Protein AF-A0A9J6G6B6-F1 (afdb_monomer)

Solvent-accessible surface area (backbone atoms only — not comparable to full-atom values): 8464 Å² total; per-residue (Å²): 131,65,67,66,58,70,71,68,54,55,66,67,51,63,70,33,68,71,63,28,98,50,67,82,77,76,90,78,91,83,91,74,90,74,67,47,98,81,71,71,91,77,90,70,61,70,49,76,40,81,75,47,68,52,76,50,73,42,71,51,59,56,92,100,46,69,26,40,64,78,45,78,47,72,49,78,73,39,73,45,79,48,66,52,87,90,63,66,62,55,72,71,54,43,50,54,53,51,48,55,52,50,54,52,53,48,52,53,50,50,51,44,44,70,49,61,44,43,55,44,50,36,57,54,40,41,74,47,86,71,83,85,127

Nearest PDB structures (foldseek):
  6baq-assembly2_B  TM=5.575E-01  e=6.675E-01  Mus musculus
  5i7k-assembly3_B  TM=4.828E-01  e=5.503E-01  Homo sapiens
  6baq-assembly4_D  TM=5.529E-01  e=1.445E+00  Mus musculus
  8c7h-assembly1_C  TM=3.915E-01  e=3.560E+00  Homo sapiens
  6rm3-assembly1_SU0  TM=2.692E-01  e=2.580E+00  Vairimorpha necatrix

Mean predicted aligned error: 7.25 Å

Sequence (133 aa):
MDQVLLQKMPSLVRSNSRLYPNVTIPEFKFKTEGDDLLGREKRVPVNVTVVDTTGRFEASAAPNKAAIVRTFHIERIRLRTVYGSNLHLNDARRAAFLQNIEDKVTAVLYDTLYNDYMNVLGRAVEAVAFPRL

Secondary structure (DSSP, 8-state):
--HHHHHHS-HHHHT-TTTSS-PPPPP-----TTS-TT-------EEEEEEE--EEEEEE--TTS--EEEEEEEPPPEEEEEE-TT----HHHHHHHHHHHHHHHHHHHHHIIIIIIHHHHHHHHHTS-PPP-

Structure (mmCIF, N/CA/C/O backbone):
data_AF-A0A9J6G6B6-F1
#
_entry.id   AF-A0A9J6G6B6-F1
#
loop_
_atom_site.group_PDB
_atom_site.id
_atom_site.type_symbol
_atom_site.label_atom_id
_atom_site.label_alt_id
_atom_site.label_comp_id
_atom_site.label_asym_id
_atom_site.label_entity_id
_atom_site.label_seq_id
_atom_site.pdbx_PDB_ins_code
_atom_site.Cartn_x
_atom_site.Cartn_y
_atom_site.Cartn_z
_atom_site.occupancy
_atom_site.B_iso_or_equiv
_atom_site.auth_seq_id
_atom_site.auth_comp_id
_atom_site.auth_asym_id
_atom_site.auth_atom_id
_atom_site.pdbx_PDB_model_num
ATOM 1 N N . MET A 1 1 ? 3.498 -17.995 7.575 1.00 57.84 1 MET A N 1
ATOM 2 C CA . MET A 1 1 ? 3.818 -17.314 6.302 1.00 57.84 1 MET A CA 1
ATOM 3 C C . MET A 1 1 ? 3.867 -18.376 5.216 1.00 57.84 1 MET A C 1
ATOM 5 O O . MET A 1 1 ? 4.397 -19.445 5.487 1.00 57.84 1 MET A O 1
ATOM 9 N N . ASP A 1 2 ? 3.251 -18.134 4.062 1.00 68.06 2 ASP A N 1
ATOM 10 C CA . ASP A 1 2 ? 3.144 -19.121 2.979 1.00 68.06 2 ASP A CA 1
ATOM 11 C C . ASP A 1 2 ? 4.522 -19.394 2.341 1.00 68.06 2 ASP A C 1
ATOM 13 O O . ASP A 1 2 ? 5.187 -18.476 1.855 1.00 68.06 2 ASP A O 1
ATOM 17 N N . GLN A 1 3 ? 4.963 -20.656 2.365 1.00 66.44 3 GLN A N 1
ATOM 18 C CA . GLN A 1 3 ? 6.245 -21.085 1.796 1.00 66.44 3 GLN A CA 1
ATOM 19 C C . GLN A 1 3 ? 6.317 -20.884 0.279 1.00 66.44 3 GLN A C 1
ATOM 21 O O . GLN A 1 3 ? 7.400 -20.632 -0.251 1.00 66.44 3 GLN A O 1
ATOM 26 N N . VAL A 1 4 ? 5.180 -20.934 -0.417 1.00 66.69 4 VAL A N 1
ATOM 27 C CA . VAL A 1 4 ? 5.112 -20.721 -1.865 1.00 66.69 4 VAL A CA 1
ATOM 28 C C . VAL A 1 4 ? 5.416 -19.265 -2.200 1.00 66.69 4 VAL A C 1
ATOM 30 O O . VAL A 1 4 ? 6.199 -18.997 -3.111 1.00 66.69 4 VAL A O 1
ATOM 33 N N . LEU A 1 5 ? 4.865 -18.323 -1.428 1.00 62.69 5 LEU A N 1
ATOM 34 C CA . LEU A 1 5 ? 5.189 -16.901 -1.555 1.00 62.69 5 LEU A CA 1
ATOM 35 C C . LEU A 1 5 ? 6.682 -16.660 -1.291 1.00 62.69 5 LEU A C 1
ATOM 37 O O . LEU A 1 5 ? 7.341 -16.038 -2.117 1.00 62.69 5 LEU A O 1
ATOM 41 N N . LEU A 1 6 ? 7.251 -17.224 -0.219 1.00 68.31 6 LEU A N 1
ATOM 42 C CA . LEU A 1 6 ? 8.683 -17.080 0.098 1.00 68.31 6 LEU A CA 1
ATOM 43 C C . LEU A 1 6 ? 9.605 -17.551 -1.045 1.00 68.31 6 LEU A C 1
ATOM 45 O O . LEU A 1 6 ? 10.610 -16.902 -1.339 1.00 68.31 6 LEU A O 1
A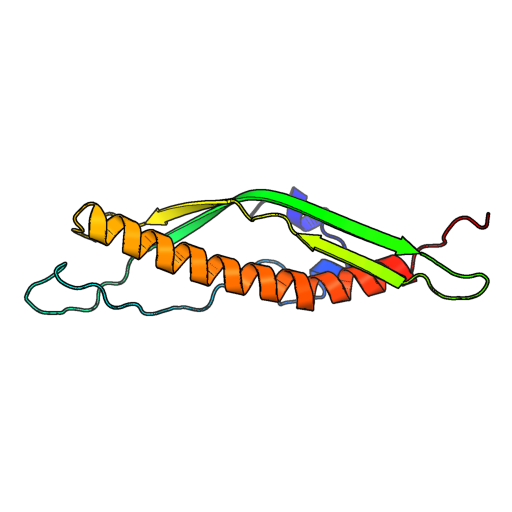TOM 49 N N . GLN A 1 7 ? 9.265 -18.662 -1.703 1.00 70.38 7 GLN A N 1
ATOM 50 C CA . GLN A 1 7 ? 10.072 -19.231 -2.789 1.00 70.38 7 GLN A CA 1
ATOM 51 C C . GLN A 1 7 ? 9.892 -18.504 -4.125 1.00 70.38 7 GLN A C 1
ATOM 53 O O . GLN A 1 7 ? 10.838 -18.424 -4.907 1.00 70.38 7 GLN A O 1
ATOM 58 N N . LYS A 1 8 ? 8.694 -17.973 -4.397 1.00 75.69 8 LYS A N 1
ATOM 59 C CA . LYS A 1 8 ? 8.361 -17.341 -5.683 1.00 75.69 8 LYS A CA 1
ATOM 60 C C . LYS A 1 8 ? 8.602 -15.830 -5.718 1.00 75.69 8 LYS A C 1
ATOM 62 O O . LYS A 1 8 ? 8.475 -15.236 -6.786 1.00 75.69 8 LYS A O 1
ATOM 67 N N . MET A 1 9 ? 8.969 -15.198 -4.598 1.00 80.06 9 MET A N 1
ATOM 68 C CA . MET A 1 9 ? 9.252 -13.759 -4.586 1.00 80.06 9 MET A CA 1
ATOM 69 C C . MET A 1 9 ? 10.490 -13.400 -5.434 1.00 80.06 9 MET A C 1
ATOM 71 O O . MET A 1 9 ? 11.571 -13.976 -5.230 1.00 80.06 9 MET A O 1
ATOM 75 N N . PRO A 1 10 ? 10.391 -12.391 -6.326 1.00 84.00 10 PRO A N 1
ATOM 76 C CA . PRO A 1 10 ? 11.529 -11.899 -7.098 1.00 84.00 10 PRO A CA 1
ATOM 77 C C . PRO A 1 10 ? 12.709 -11.493 -6.205 1.00 84.00 10 PRO A C 1
ATOM 79 O O . PRO A 1 10 ? 12.523 -10.906 -5.138 1.00 84.00 10 PRO A O 1
ATOM 82 N N . SER A 1 11 ? 13.940 -11.774 -6.642 1.00 85.94 11 SER A N 1
ATOM 83 C CA . SER A 1 11 ?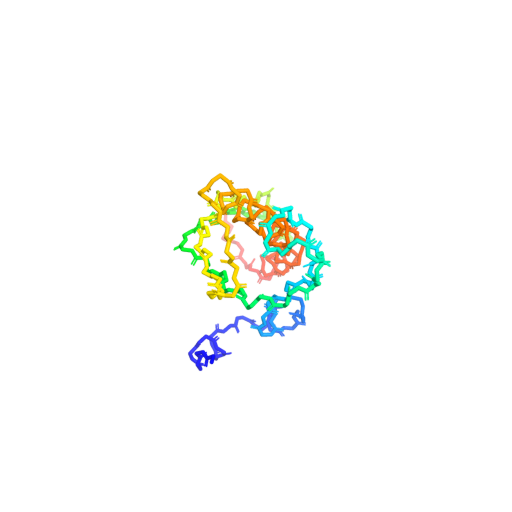 15.165 -11.466 -5.879 1.00 85.94 11 SER A CA 1
ATOM 84 C C . SER A 1 11 ? 15.292 -9.979 -5.536 1.00 85.94 11 SER A C 1
ATOM 86 O O . SER A 1 11 ? 15.666 -9.644 -4.415 1.00 85.94 11 SER A O 1
ATOM 88 N N . LEU A 1 12 ? 14.912 -9.091 -6.461 1.00 86.75 12 LEU A N 1
ATOM 89 C CA . LEU A 1 12 ? 14.938 -7.645 -6.235 1.00 86.75 12 LEU A CA 1
ATOM 90 C C . LEU A 1 12 ? 13.999 -7.220 -5.096 1.00 86.75 12 LEU A C 1
ATOM 92 O O . LEU A 1 12 ? 14.379 -6.380 -4.284 1.00 86.75 12 LEU A O 1
ATOM 96 N N . VAL A 1 13 ? 12.823 -7.846 -4.974 1.00 85.00 13 VAL A N 1
ATOM 97 C CA . VAL A 1 13 ? 11.897 -7.610 -3.853 1.00 85.00 13 VAL A CA 1
ATOM 98 C C . VAL A 1 13 ? 12.475 -8.184 -2.559 1.00 85.00 13 VAL A C 1
ATOM 100 O O . VAL A 1 13 ? 12.500 -7.492 -1.548 1.00 85.00 13 VAL A O 1
ATOM 103 N N . ARG A 1 14 ? 13.019 -9.410 -2.597 1.00 88.19 14 ARG A N 1
ATOM 104 C CA . ARG A 1 14 ? 13.640 -10.060 -1.425 1.00 88.19 14 ARG A CA 1
ATOM 105 C C . ARG A 1 14 ? 14.842 -9.297 -0.867 1.00 88.19 14 ARG A C 1
ATOM 107 O O . ARG A 1 14 ? 15.107 -9.386 0.325 1.00 88.19 14 ARG A O 1
ATOM 114 N N . SER A 1 15 ? 15.561 -8.560 -1.713 1.00 88.50 15 SER A N 1
ATOM 115 C CA . SER A 1 15 ? 16.699 -7.729 -1.300 1.00 88.50 15 SER A CA 1
ATOM 116 C C . SER A 1 15 ? 16.299 -6.426 -0.599 1.00 88.50 15 SER A C 1
ATOM 118 O O . SER A 1 15 ? 17.156 -5.768 -0.014 1.00 88.50 15 SER A O 1
ATOM 120 N N . ASN A 1 16 ? 15.020 -6.038 -0.651 1.00 87.75 16 ASN A N 1
ATOM 121 C CA . ASN A 1 16 ? 14.526 -4.822 -0.021 1.00 87.75 16 ASN A CA 1
ATOM 122 C C . ASN A 1 16 ? 13.849 -5.151 1.319 1.00 87.75 16 ASN A C 1
ATOM 124 O O . ASN A 1 16 ? 12.721 -5.644 1.356 1.00 87.75 16 ASN A O 1
ATOM 128 N N . SER A 1 17 ? 14.522 -4.825 2.424 1.00 88.44 17 SER A N 1
ATOM 129 C CA . SER A 1 17 ? 14.041 -5.087 3.788 1.00 88.44 17 SER A CA 1
ATOM 130 C C . SER A 1 17 ? 12.790 -4.297 4.183 1.00 88.44 17 SER A C 1
ATOM 132 O O . SER A 1 17 ? 12.134 -4.664 5.154 1.00 88.44 17 SER A O 1
ATOM 134 N N . ARG A 1 18 ? 12.428 -3.235 3.445 1.00 87.38 18 ARG A N 1
ATOM 135 C CA . ARG A 1 18 ? 11.156 -2.514 3.641 1.00 87.38 18 ARG A CA 1
ATOM 136 C C . ARG A 1 18 ? 9.971 -3.219 2.977 1.00 87.38 18 ARG A C 1
ATOM 138 O O . ARG A 1 18 ? 8.833 -2.958 3.348 1.00 87.38 18 ARG A O 1
ATOM 145 N N . LEU A 1 19 ? 10.232 -4.113 2.019 1.00 86.44 19 LEU A N 1
ATOM 146 C CA . LEU A 1 19 ? 9.212 -4.855 1.268 1.00 86.44 19 LEU A CA 1
ATOM 147 C C . LEU A 1 19 ? 9.085 -6.318 1.7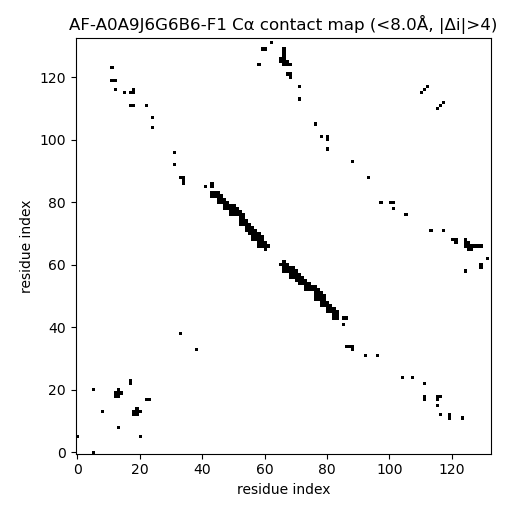04 1.00 86.44 19 LEU A C 1
ATOM 149 O O . LEU A 1 19 ? 8.013 -6.906 1.562 1.00 86.44 19 LEU A O 1
ATOM 153 N N . TYR A 1 20 ? 10.171 -6.926 2.184 1.00 87.06 20 TYR A N 1
ATOM 154 C CA . TYR A 1 20 ? 10.251 -8.361 2.438 1.00 87.06 20 TYR A CA 1
ATOM 155 C C . TYR A 1 20 ? 10.987 -8.671 3.757 1.00 87.06 20 TYR A C 1
ATOM 157 O O . TYR A 1 20 ? 12.018 -8.055 4.027 1.00 87.06 20 TYR A O 1
ATOM 165 N N . PRO A 1 21 ? 10.526 -9.655 4.563 1.00 82.81 21 PRO A N 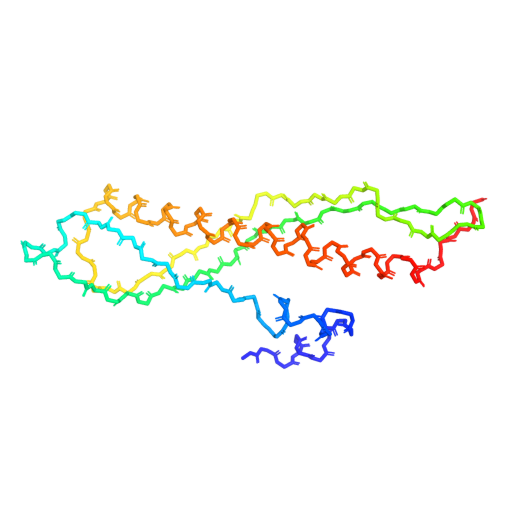1
ATOM 166 C CA . PRO A 1 21 ? 9.395 -10.564 4.318 1.00 82.81 21 PRO A CA 1
ATOM 167 C C . PRO A 1 21 ? 8.017 -9.936 4.559 1.00 82.81 21 PRO A C 1
ATOM 169 O O . PRO A 1 21 ? 7.006 -10.498 4.142 1.00 82.81 21 PRO A O 1
ATOM 172 N N . ASN A 1 22 ? 7.964 -8.788 5.224 1.00 83.31 22 ASN A N 1
ATOM 173 C CA . ASN A 1 22 ? 6.742 -8.053 5.499 1.00 83.31 22 ASN A CA 1
ATOM 174 C C . ASN A 1 22 ? 7.009 -6.545 5.480 1.00 83.31 22 ASN A C 1
ATOM 176 O O . ASN A 1 22 ? 8.118 -6.084 5.738 1.00 83.31 22 ASN A O 1
ATOM 180 N N . VAL A 1 23 ? 5.960 -5.778 5.195 1.00 82.44 23 VAL A N 1
ATOM 181 C CA . VAL A 1 23 ? 5.967 -4.331 5.410 1.00 82.44 23 VAL A CA 1
ATOM 182 C C . VAL A 1 23 ? 5.644 -4.093 6.879 1.00 82.44 23 VAL A C 1
ATOM 184 O O . VAL A 1 23 ? 4.613 -4.553 7.376 1.00 82.44 23 VAL A O 1
ATOM 187 N N . THR A 1 24 ? 6.527 -3.392 7.586 1.00 81.12 24 THR A N 1
ATOM 188 C CA . THR A 1 24 ? 6.290 -3.045 8.991 1.00 81.12 24 THR A CA 1
ATOM 189 C C . THR A 1 24 ? 5.403 -1.812 9.065 1.00 81.12 24 THR A C 1
ATOM 191 O O . THR A 1 24 ? 5.797 -0.730 8.634 1.00 81.12 24 THR A O 1
ATOM 194 N N . ILE A 1 25 ? 4.216 -1.965 9.649 1.00 78.38 25 ILE A N 1
ATOM 195 C CA . ILE A 1 25 ? 3.386 -0.828 10.045 1.00 78.38 25 ILE A CA 1
ATOM 196 C C . ILE A 1 25 ? 3.903 -0.338 11.407 1.00 78.38 25 ILE A C 1
ATOM 198 O O . ILE A 1 25 ? 3.912 -1.131 12.352 1.00 78.38 25 ILE A O 1
ATOM 202 N N . PRO A 1 26 ? 4.354 0.923 11.539 1.00 76.44 26 PRO A N 1
ATOM 203 C CA . PRO A 1 26 ? 4.811 1.455 12.821 1.00 76.44 26 PRO A CA 1
ATOM 204 C C . PRO A 1 26 ? 3.715 1.376 13.890 1.00 76.44 26 PRO A C 1
ATOM 206 O O . PRO A 1 26 ? 2.541 1.568 13.571 1.00 76.44 26 PRO A O 1
ATOM 209 N N . GLU A 1 27 ? 4.085 1.155 15.158 1.00 75.75 27 GLU A N 1
ATOM 210 C CA . GLU A 1 27 ? 3.138 1.304 16.272 1.00 75.75 27 GLU A CA 1
ATOM 211 C C . GLU A 1 27 ? 2.605 2.742 16.265 1.00 75.75 27 GLU A C 1
ATOM 213 O O . GLU A 1 27 ? 3.368 3.708 16.178 1.00 75.75 27 GLU A O 1
ATOM 218 N N . PHE A 1 28 ? 1.285 2.897 16.331 1.00 73.06 28 PHE A N 1
ATOM 219 C CA . PHE A 1 28 ? 0.655 4.205 16.409 1.00 73.06 28 PHE A CA 1
ATOM 220 C C . PHE A 1 28 ? -0.280 4.256 17.609 1.00 73.06 28 PHE A C 1
ATOM 222 O O . PHE A 1 28 ? -1.077 3.351 17.853 1.00 73.06 28 PHE A O 1
ATOM 229 N N . LYS A 1 29 ? -0.166 5.347 18.365 1.00 74.88 29 LYS A N 1
ATOM 230 C CA . LYS A 1 29 ? -1.040 5.650 19.492 1.00 74.88 29 LYS A CA 1
ATOM 231 C C . LYS A 1 29 ? -2.133 6.592 19.015 1.00 74.88 29 LYS A C 1
ATOM 233 O O . LYS A 1 29 ? -1.842 7.621 18.412 1.00 74.88 29 LYS A O 1
ATOM 238 N N . PHE A 1 30 ? -3.378 6.263 19.315 1.00 72.69 30 PHE A N 1
ATOM 239 C CA . PHE A 1 30 ? -4.524 7.135 19.086 1.00 72.69 30 PHE A CA 1
ATOM 240 C C . PHE A 1 30 ? -5.292 7.268 20.400 1.00 72.69 30 PHE A C 1
ATOM 242 O O . PHE A 1 30 ? -5.338 6.342 21.209 1.00 72.69 30 PHE A O 1
ATOM 249 N N . LYS A 1 31 ? -5.870 8.446 20.632 1.00 68.94 31 LYS A N 1
ATOM 250 C CA . LYS A 1 31 ? -6.752 8.684 21.773 1.00 68.94 31 LYS A CA 1
ATOM 251 C C . LYS A 1 31 ? -8.189 8.501 21.310 1.00 68.94 31 LYS A C 1
ATOM 253 O O . LYS A 1 31 ? -8.581 9.057 20.289 1.00 68.94 31 LYS A O 1
ATOM 258 N N . THR A 1 32 ? -8.962 7.731 22.063 1.00 64.25 32 THR A N 1
ATOM 259 C CA . THR A 1 32 ? -10.412 7.628 21.895 1.00 64.25 32 THR A CA 1
ATOM 260 C C . THR A 1 32 ? -11.063 7.972 23.227 1.00 64.25 32 THR A C 1
ATOM 262 O O . THR A 1 32 ? -10.636 7.490 24.275 1.00 64.25 32 THR A O 1
ATOM 265 N N . GLU A 1 33 ? -12.037 8.876 23.210 1.00 62.50 33 GLU A N 1
ATOM 266 C CA . GLU A 1 33 ? -12.730 9.296 24.426 1.00 62.50 33 GLU A CA 1
ATOM 267 C C . GLU A 1 33 ? -13.818 8.281 24.810 1.00 62.50 33 GLU A C 1
ATOM 269 O O . GLU A 1 33 ? -14.622 7.858 23.975 1.00 62.50 33 GLU A O 1
ATOM 274 N N . GLY A 1 34 ? -13.885 7.936 26.101 1.00 59.09 34 GLY A N 1
ATOM 275 C CA . GLY A 1 34 ? -15.038 7.246 26.687 1.00 59.09 34 GLY A CA 1
ATOM 276 C C . GLY A 1 34 ? -15.038 5.715 26.631 1.00 59.09 34 GLY A C 1
ATOM 277 O O . GLY A 1 34 ? -16.120 5.139 26.682 1.00 59.09 34 GLY A O 1
ATOM 278 N N . ASP A 1 35 ? -13.871 5.071 26.530 1.00 60.22 35 ASP A N 1
ATOM 279 C CA . ASP A 1 35 ? -13.710 3.614 26.733 1.00 60.22 35 ASP A CA 1
ATOM 280 C C . ASP A 1 35 ? -13.431 3.246 28.210 1.00 60.22 35 ASP A C 1
ATOM 282 O O . ASP A 1 35 ? -13.775 2.162 28.674 1.00 60.22 3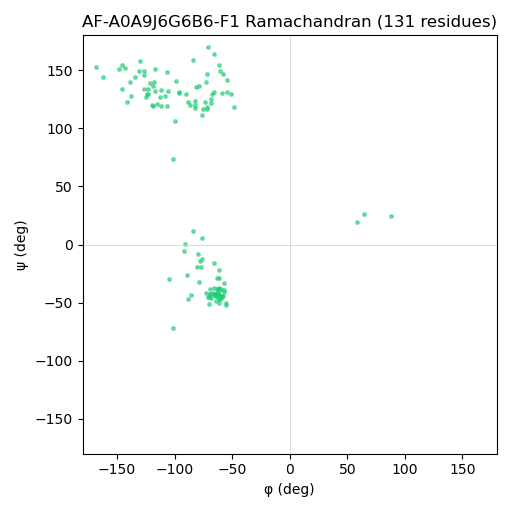5 ASP A O 1
ATOM 286 N N . ASP A 1 36 ? -12.850 4.171 28.975 1.00 59.03 36 ASP A N 1
ATOM 287 C CA . ASP A 1 36 ? -12.734 4.099 30.432 1.00 59.03 36 ASP A CA 1
ATOM 288 C C . ASP A 1 36 ? -12.842 5.522 31.001 1.00 59.03 36 ASP A C 1
ATOM 290 O O . ASP A 1 36 ? -12.195 6.447 30.504 1.00 59.03 36 ASP A O 1
ATOM 294 N N . LEU A 1 37 ? -13.647 5.696 32.051 1.00 56.00 37 LEU A N 1
ATOM 295 C CA . LEU A 1 37 ? -13.752 6.947 32.811 1.00 56.00 37 LEU A CA 1
ATOM 296 C C . LEU A 1 37 ? -12.412 7.332 33.467 1.00 56.00 37 LEU A C 1
ATOM 298 O O . LEU A 1 37 ? -12.191 8.502 33.766 1.00 56.00 37 LEU A O 1
ATOM 302 N N . LEU A 1 38 ? -11.512 6.361 33.662 1.00 63.19 38 LEU A N 1
ATOM 303 C CA . LEU A 1 38 ? -10.194 6.538 34.278 1.00 63.19 38 LEU A CA 1
ATOM 304 C C . LEU A 1 38 ? -9.070 6.862 33.273 1.00 63.19 38 LEU A C 1
ATOM 306 O O . LEU A 1 38 ? -7.919 6.994 33.687 1.00 63.19 38 LEU A O 1
ATOM 310 N N . GLY A 1 39 ? -9.363 6.970 31.967 1.00 64.75 39 GLY A N 1
ATOM 311 C CA . GLY A 1 39 ? -8.392 7.409 30.952 1.00 64.75 39 GLY A CA 1
ATOM 312 C C . GLY A 1 39 ? -7.183 6.482 30.752 1.00 64.75 39 GLY A C 1
ATOM 313 O O . GLY A 1 39 ? -6.108 6.944 30.369 1.00 64.75 39 GLY A O 1
ATOM 314 N N . ARG A 1 40 ? -7.325 5.182 31.040 1.00 71.44 40 ARG A N 1
ATOM 315 C CA . ARG A 1 40 ? -6.224 4.210 30.961 1.00 71.44 40 ARG A CA 1
ATOM 316 C C . ARG A 1 40 ? -5.853 3.876 29.514 1.00 71.44 40 ARG A C 1
ATOM 318 O O . ARG A 1 40 ? -6.721 3.673 28.669 1.00 71.44 40 ARG A O 1
ATOM 325 N N . GLU A 1 41 ? -4.553 3.751 29.242 1.00 76.00 41 GLU A N 1
ATOM 326 C CA . GLU A 1 41 ? -4.053 3.241 27.960 1.00 76.00 41 GLU A CA 1
ATOM 327 C C . GLU A 1 41 ? -4.392 1.748 27.832 1.00 76.00 41 GLU A C 1
ATOM 329 O O . GLU A 1 41 ? -4.038 0.943 28.696 1.00 76.00 41 GLU A O 1
ATOM 334 N N . LYS A 1 42 ? -5.067 1.369 26.742 1.00 76.19 42 LYS A N 1
ATOM 335 C CA . LYS A 1 42 ? -5.323 -0.032 26.392 1.00 76.19 42 LYS A CA 1
ATOM 336 C C . LYS A 1 42 ? -4.540 -0.405 25.143 1.00 76.19 42 LYS A C 1
ATOM 338 O O . LYS A 1 42 ? -4.585 0.294 24.134 1.00 76.19 42 LYS A O 1
ATOM 343 N N . ARG A 1 43 ? -3.860 -1.552 25.193 1.00 79.31 43 ARG A N 1
ATOM 344 C CA . ARG A 1 43 ? -3.240 -2.160 24.011 1.00 79.31 43 ARG A CA 1
ATOM 345 C C . ARG A 1 43 ? -4.267 -3.053 23.334 1.00 79.31 43 ARG A C 1
ATOM 347 O O . ARG A 1 43 ? -4.809 -3.964 23.958 1.00 79.31 43 ARG A O 1
ATOM 354 N N . VAL A 1 44 ? -4.545 -2.775 22.070 1.00 80.06 44 VAL A N 1
ATOM 355 C CA . VAL A 1 44 ? -5.580 -3.465 21.301 1.00 80.06 44 VAL A CA 1
ATOM 356 C C . VAL A 1 44 ? -4.903 -4.142 20.119 1.00 80.06 44 VAL A C 1
ATOM 358 O O . VAL A 1 44 ? -4.295 -3.445 19.307 1.00 80.06 44 VAL A O 1
ATOM 361 N N . PRO A 1 45 ? -4.966 -5.479 20.002 1.00 83.31 45 PRO A N 1
ATOM 362 C CA . PRO A 1 45 ? -4.463 -6.150 18.816 1.00 83.31 45 PRO A CA 1
ATOM 363 C C . PRO A 1 45 ? -5.357 -5.787 17.628 1.00 83.31 45 PRO A C 1
ATOM 365 O O . PRO A 1 45 ? -6.583 -5.902 17.707 1.00 83.31 45 PRO A O 1
ATOM 368 N N . VAL A 1 46 ? -4.740 -5.349 16.533 1.00 86.38 46 VAL A N 1
ATOM 369 C CA . VAL A 1 46 ? -5.421 -4.975 15.291 1.00 86.38 46 VAL A CA 1
ATOM 370 C C . VAL A 1 46 ? -4.817 -5.777 14.148 1.00 86.38 46 VAL A C 1
ATOM 372 O O . VAL A 1 46 ? -3.607 -5.759 13.939 1.00 86.38 46 VAL A O 1
ATOM 375 N N . ASN A 1 47 ? -5.676 -6.452 13.394 1.00 88.75 47 ASN A N 1
ATOM 37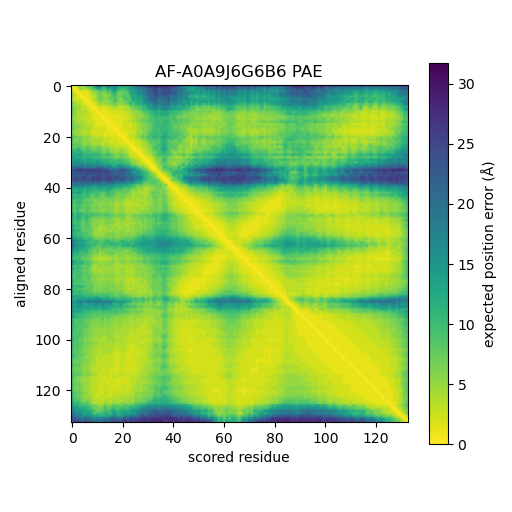6 C CA . ASN A 1 47 ? -5.326 -7.169 12.179 1.00 88.75 47 ASN A CA 1
ATOM 377 C C . ASN A 1 47 ? -5.954 -6.448 10.989 1.00 88.75 47 ASN A C 1
ATOM 379 O O . ASN A 1 47 ? -7.180 -6.349 10.894 1.00 88.75 47 ASN A O 1
ATOM 383 N N . VAL A 1 48 ? -5.115 -5.975 10.071 1.00 89.81 48 VAL A N 1
ATOM 384 C CA . VAL A 1 48 ? -5.554 -5.335 8.828 1.00 89.81 48 VAL A CA 1
ATOM 385 C C . VAL A 1 48 ? -5.174 -6.225 7.659 1.00 89.81 48 VAL A C 1
ATOM 387 O O . VAL A 1 48 ? -4.028 -6.643 7.530 1.00 89.81 48 VAL A O 1
ATOM 390 N N . THR A 1 49 ? -6.154 -6.544 6.821 1.00 90.00 49 THR A N 1
ATOM 391 C CA . THR A 1 49 ? -5.976 -7.384 5.634 1.00 90.00 49 THR A CA 1
ATOM 392 C C . THR A 1 49 ? -6.301 -6.572 4.392 1.00 90.00 49 THR A C 1
ATOM 394 O O . THR A 1 49 ? -7.350 -5.930 4.338 1.00 90.00 49 THR A O 1
ATOM 397 N N . VAL A 1 50 ? -5.429 -6.617 3.384 1.00 90.31 50 VAL A N 1
ATOM 398 C CA . VAL A 1 50 ? -5.764 -6.116 2.046 1.00 90.31 50 VAL A CA 1
ATOM 399 C C . VAL A 1 50 ? -6.754 -7.092 1.424 1.00 90.31 50 VAL A C 1
ATOM 401 O O . VAL A 1 50 ? -6.449 -8.270 1.260 1.00 90.31 50 VAL A O 1
ATOM 404 N N . VAL A 1 51 ? -7.953 -6.606 1.128 1.00 93.50 51 VAL A N 1
ATOM 405 C CA . VAL A 1 51 ? -9.017 -7.390 0.494 1.00 93.50 51 VAL A CA 1
ATOM 406 C C . VAL A 1 51 ? -8.862 -7.357 -1.016 1.00 93.50 51 VAL A C 1
ATOM 408 O O . VAL A 1 51 ? -9.027 -8.380 -1.670 1.00 93.50 51 VAL A O 1
ATOM 411 N N . ASP A 1 52 ? -8.577 -6.175 -1.559 1.00 91.69 52 ASP A N 1
ATOM 412 C CA . ASP A 1 52 ? -8.515 -5.957 -2.997 1.00 91.69 52 ASP A CA 1
ATOM 413 C C . ASP A 1 52 ? -7.752 -4.671 -3.333 1.00 91.69 52 ASP A C 1
ATOM 415 O O . ASP A 1 52 ? -7.830 -3.678 -2.604 1.00 91.69 52 ASP A O 1
ATOM 419 N N . THR A 1 53 ? -7.012 -4.700 -4.435 1.00 92.69 53 THR A N 1
ATOM 420 C CA . THR A 1 53 ? -6.332 -3.551 -5.037 1.00 92.69 53 THR A CA 1
ATOM 421 C C . THR A 1 53 ? -5.843 -3.937 -6.431 1.00 92.69 53 THR A C 1
ATOM 423 O O . THR A 1 53 ? -5.527 -5.100 -6.685 1.00 92.69 53 THR A O 1
ATOM 426 N N . THR A 1 54 ? -5.725 -2.952 -7.319 1.00 94.06 54 THR A N 1
ATOM 427 C CA . THR A 1 54 ? -5.116 -3.125 -8.640 1.00 94.06 54 THR A CA 1
ATOM 428 C C . THR A 1 54 ? -3.966 -2.143 -8.801 1.00 94.06 54 THR A C 1
ATOM 430 O O . THR A 1 54 ? -4.129 -0.944 -8.588 1.00 94.06 54 THR A O 1
ATOM 433 N N . GLY A 1 55 ? -2.804 -2.648 -9.213 1.00 92.69 55 GLY A N 1
ATOM 434 C CA . GLY A 1 55 ? -1.674 -1.833 -9.644 1.00 92.69 55 GLY A CA 1
ATOM 435 C C . GLY A 1 55 ? -1.529 -1.876 -11.159 1.00 92.69 55 GLY A C 1
ATOM 436 O O . GLY A 1 55 ? -1.546 -2.952 -11.754 1.00 92.69 55 GLY A O 1
ATOM 437 N N . ARG A 1 56 ? -1.371 -0.713 -11.785 1.00 95.31 56 ARG A N 1
ATOM 438 C CA . ARG A 1 56 ? -1.113 -0.562 -13.219 1.00 95.31 56 ARG A CA 1
ATOM 439 C C . ARG A 1 56 ? 0.200 0.178 -13.405 1.00 95.31 56 ARG A C 1
ATOM 441 O O . ARG A 1 56 ? 0.481 1.137 -12.688 1.00 95.31 56 ARG A O 1
ATOM 448 N N . PHE A 1 57 ? 0.997 -0.253 -14.369 1.00 94.81 57 PHE A N 1
ATOM 449 C CA . PHE A 1 57 ? 2.200 0.468 -14.754 1.00 94.81 57 PHE A CA 1
ATOM 450 C C . PHE A 1 57 ? 2.405 0.392 -16.258 1.00 94.81 57 PHE A C 1
ATOM 452 O O . PHE A 1 57 ? 2.010 -0.581 -16.900 1.00 94.81 57 PHE A O 1
ATOM 459 N N . GLU A 1 58 ? 3.058 1.411 -16.797 1.00 93.81 58 GLU A N 1
ATOM 460 C CA . GLU A 1 58 ? 3.524 1.428 -18.177 1.00 93.81 58 GLU A CA 1
ATOM 461 C C . GLU A 1 58 ? 5.040 1.543 -18.189 1.00 93.81 58 GLU A C 1
ATOM 463 O O . GLU A 1 58 ? 5.630 2.306 -17.421 1.00 93.81 58 GLU A O 1
ATOM 468 N N . ALA A 1 59 ? 5.676 0.808 -19.093 1.00 92.69 59 ALA A N 1
ATOM 469 C CA . ALA A 1 59 ? 7.111 0.860 -19.306 1.00 92.69 59 ALA A CA 1
ATOM 470 C C . ALA A 1 59 ? 7.425 1.022 -20.792 1.00 92.69 59 ALA A C 1
ATOM 472 O O . ALA A 1 59 ? 6.682 0.558 -21.656 1.00 92.69 59 ALA A O 1
ATOM 473 N N . SER A 1 60 ? 8.535 1.688 -21.094 1.00 90.62 60 SER A N 1
ATOM 474 C CA . SER A 1 60 ? 8.982 1.877 -22.473 1.00 90.62 60 SER A CA 1
ATOM 475 C C . SER A 1 60 ? 10.494 1.925 -22.570 1.00 90.62 60 SER A C 1
ATOM 477 O O . SER A 1 60 ? 11.131 2.485 -21.678 1.00 90.62 60 SER A O 1
ATOM 479 N N . ALA A 1 61 ? 11.037 1.501 -23.706 1.00 90.44 61 ALA A N 1
ATOM 480 C CA . ALA A 1 61 ? 12.421 1.748 -24.086 1.00 90.44 61 ALA A CA 1
ATOM 481 C C . ALA A 1 61 ? 12.470 2.560 -25.385 1.00 90.44 61 ALA A C 1
ATOM 483 O O . ALA A 1 61 ? 11.740 2.271 -26.332 1.00 90.44 61 ALA A O 1
ATOM 484 N N . ALA A 1 62 ? 13.339 3.568 -25.440 1.00 84.88 62 ALA A N 1
ATOM 485 C CA . ALA A 1 62 ? 13.724 4.180 -26.710 1.00 84.88 62 ALA A CA 1
ATOM 486 C C . ALA A 1 62 ? 14.860 3.359 -27.354 1.00 84.88 62 ALA A C 1
ATOM 488 O O . ALA A 1 62 ? 15.576 2.657 -26.632 1.00 84.88 62 ALA A O 1
ATOM 489 N N . PRO A 1 63 ? 15.084 3.458 -28.680 1.00 83.88 63 PRO A N 1
ATOM 490 C CA . PRO A 1 63 ? 16.205 2.786 -29.330 1.00 83.88 63 PRO A CA 1
ATOM 491 C C . PRO A 1 63 ? 17.529 3.075 -28.615 1.00 83.88 63 PRO A C 1
ATOM 493 O O . PRO A 1 63 ? 17.857 4.230 -28.340 1.00 83.88 63 PRO A O 1
ATOM 496 N N . ASN A 1 64 ? 18.277 2.013 -28.307 1.00 82.31 64 ASN A N 1
ATOM 497 C CA . ASN A 1 64 ? 19.564 2.061 -27.602 1.00 82.31 64 ASN A CA 1
ATOM 498 C C . ASN A 1 64 ? 19.528 2.710 -26.201 1.00 82.31 64 ASN A C 1
ATOM 500 O O . ASN A 1 64 ? 20.575 3.109 -25.694 1.00 82.31 64 ASN A O 1
ATOM 504 N N . LYS A 1 65 ? 18.358 2.812 -25.557 1.00 85.75 65 LYS A N 1
ATOM 505 C CA . LYS A 1 65 ? 18.225 3.250 -24.159 1.00 85.75 65 LYS A CA 1
ATOM 506 C C . LYS A 1 65 ? 17.643 2.139 -23.292 1.00 85.75 65 LYS A C 1
ATOM 508 O O . LYS A 1 65 ? 16.868 1.316 -23.774 1.00 85.75 65 LYS A O 1
ATOM 513 N N . ALA A 1 66 ? 18.001 2.149 -22.009 1.00 86.81 66 ALA A N 1
ATOM 514 C CA . ALA A 1 66 ? 17.356 1.300 -21.015 1.00 86.81 66 ALA A CA 1
ATOM 515 C C . ALA A 1 66 ? 15.858 1.625 -20.933 1.00 86.81 66 ALA A C 1
ATOM 517 O O . ALA A 1 66 ? 15.437 2.764 -21.176 1.00 86.81 66 ALA A O 1
ATOM 518 N N . ALA A 1 67 ? 15.058 0.614 -20.613 1.00 90.69 67 ALA A N 1
ATOM 519 C CA . ALA A 1 67 ? 13.642 0.819 -20.393 1.00 90.69 67 ALA A CA 1
ATOM 520 C C . ALA A 1 67 ? 13.396 1.559 -19.080 1.00 90.69 67 ALA A C 1
ATOM 522 O O . ALA A 1 67 ? 14.109 1.359 -18.103 1.00 90.69 67 ALA A O 1
ATOM 523 N N . ILE A 1 68 ? 12.353 2.381 -19.058 1.00 92.00 68 ILE A N 1
ATOM 524 C CA . ILE A 1 68 ? 11.934 3.132 -17.876 1.00 92.00 68 ILE A CA 1
ATOM 525 C C . ILE A 1 68 ? 10.459 2.880 -17.588 1.00 92.00 68 ILE A C 1
ATOM 527 O O . ILE A 1 68 ? 9.662 2.685 -18.512 1.00 92.00 68 ILE A O 1
ATOM 531 N N . VAL A 1 69 ? 10.092 2.936 -16.309 1.00 93.50 69 VAL A N 1
ATOM 532 C CA . VAL A 1 69 ? 8.692 3.034 -15.881 1.00 93.50 69 VAL A CA 1
ATOM 533 C C . VAL A 1 69 ? 8.214 4.456 -16.179 1.00 93.50 69 VAL A C 1
ATOM 535 O O . VAL A 1 69 ? 8.819 5.421 -15.721 1.00 93.50 69 VAL A O 1
ATOM 538 N N . ARG A 1 70 ? 7.152 4.593 -16.976 1.00 93.31 70 ARG A N 1
ATOM 539 C CA . ARG A 1 70 ? 6.540 5.887 -17.320 1.00 93.31 70 ARG A CA 1
ATOM 540 C C . ARG A 1 70 ? 5.477 6.291 -16.319 1.00 93.31 70 ARG A C 1
ATOM 542 O O . ARG A 1 70 ? 5.428 7.436 -15.885 1.00 93.31 70 ARG A O 1
ATOM 549 N N . THR A 1 71 ? 4.608 5.345 -15.997 1.00 94.50 71 THR A N 1
ATOM 550 C CA . THR A 1 71 ? 3.493 5.541 -15.081 1.00 94.50 71 THR A CA 1
ATOM 551 C C . THR A 1 71 ? 3.443 4.368 -14.124 1.00 94.50 71 THR A C 1
ATOM 553 O O . THR A 1 71 ? 3.738 3.229 -14.489 1.00 94.50 71 THR A O 1
ATOM 556 N N . PHE A 1 72 ? 3.076 4.659 -12.884 1.00 94.62 72 PHE A N 1
ATOM 557 C CA . PHE A 1 72 ? 2.756 3.666 -11.877 1.00 94.62 72 PHE A CA 1
ATOM 558 C C . PHE A 1 72 ? 1.572 4.203 -11.088 1.00 94.62 72 PHE A C 1
ATOM 560 O O . PHE A 1 72 ? 1.621 5.320 -10.577 1.00 94.62 72 PHE A O 1
ATOM 567 N N . HIS A 1 73 ? 0.486 3.443 -11.053 1.00 95.50 73 HIS A N 1
ATOM 568 C CA . HIS A 1 73 ? -0.746 3.839 -10.399 1.00 95.50 73 HIS A CA 1
ATOM 569 C C . HIS A 1 73 ? -1.326 2.662 -9.632 1.00 95.50 73 HIS A C 1
ATOM 571 O O . HIS A 1 73 ? -1.532 1.581 -10.182 1.00 95.50 73 HIS A O 1
ATOM 577 N N . ILE A 1 74 ? -1.615 2.898 -8.362 1.00 95.00 74 ILE A N 1
ATOM 578 C CA . ILE A 1 74 ? -2.302 1.961 -7.487 1.00 95.00 74 ILE A CA 1
ATOM 579 C C . ILE A 1 74 ? -3.719 2.482 -7.269 1.00 95.00 74 ILE A C 1
ATOM 581 O O . ILE A 1 74 ? -3.906 3.584 -6.748 1.00 95.00 74 ILE A O 1
ATOM 585 N N . GLU A 1 75 ? -4.707 1.685 -7.673 1.00 94.69 75 GLU A N 1
ATOM 586 C CA . GLU A 1 75 ? -6.113 1.930 -7.367 1.00 94.69 75 GLU A CA 1
ATOM 587 C C . GLU A 1 75 ? -6.364 1.809 -5.859 1.00 94.69 75 GLU A C 1
ATOM 589 O O . GLU A 1 75 ? -5.570 1.227 -5.114 1.00 94.69 75 GLU A O 1
ATOM 594 N N . ARG A 1 76 ? -7.509 2.325 -5.398 1.00 93.62 76 ARG A N 1
ATOM 595 C CA . ARG A 1 76 ? -7.870 2.331 -3.976 1.00 93.62 76 ARG A CA 1
ATOM 596 C C . ARG A 1 76 ? -7.675 0.949 -3.341 1.00 93.62 76 ARG A C 1
ATOM 598 O O . ARG A 1 76 ? -8.372 -0.005 -3.678 1.00 93.62 76 ARG A O 1
ATOM 605 N N . ILE A 1 77 ? -6.782 0.885 -2.356 1.00 94.19 77 ILE A N 1
ATOM 606 C CA . ILE A 1 77 ? -6.560 -0.313 -1.545 1.00 94.19 77 ILE A CA 1
ATOM 607 C C . ILE A 1 77 ? -7.767 -0.503 -0.624 1.00 94.19 77 ILE A C 1
ATOM 609 O O . ILE A 1 77 ? -8.051 0.337 0.231 1.00 94.19 77 ILE A O 1
ATOM 613 N N . ARG A 1 78 ? -8.499 -1.605 -0.802 1.00 94.00 78 ARG A N 1
ATOM 614 C CA . ARG A 1 78 ? -9.608 -1.985 0.077 1.00 94.00 78 ARG A CA 1
ATOM 615 C C . ARG A 1 78 ? -9.061 -2.786 1.247 1.00 94.00 78 ARG A C 1
ATOM 617 O O . ARG A 1 78 ? -8.461 -3.844 1.058 1.00 94.00 78 ARG A O 1
ATOM 624 N N . LEU A 1 79 ? -9.280 -2.278 2.454 1.00 94.06 79 LEU A N 1
ATOM 625 C CA . LEU A 1 79 ? -8.821 -2.890 3.693 1.00 94.06 79 LEU A CA 1
ATOM 626 C C . LEU A 1 79 ? -9.994 -3.523 4.440 1.00 94.06 79 LEU A C 1
ATOM 628 O O . LEU A 1 79 ? -11.129 -3.056 4.377 1.00 94.06 79 LEU A O 1
ATOM 632 N N . ARG A 1 80 ? -9.702 -4.601 5.163 1.00 92.69 80 ARG A N 1
ATOM 633 C CA . ARG A 1 80 ? -10.570 -5.152 6.199 1.00 92.69 80 ARG A CA 1
ATOM 634 C C . ARG A 1 80 ? -9.815 -5.131 7.511 1.00 92.69 80 ARG A C 1
ATOM 636 O O . ARG A 1 80 ? -8.787 -5.794 7.646 1.00 92.69 80 ARG A O 1
ATOM 643 N N . THR A 1 81 ? -10.375 -4.421 8.477 1.00 90.94 81 THR A N 1
ATOM 644 C CA . THR A 1 81 ? -9.791 -4.252 9.805 1.00 90.94 81 THR A CA 1
ATOM 645 C C . THR A 1 81 ? -10.595 -5.034 10.838 1.00 90.94 81 THR A C 1
ATOM 647 O O . THR A 1 81 ? -11.814 -4.894 10.939 1.00 90.94 81 THR A O 1
ATOM 650 N N . VAL A 1 82 ? -9.907 -5.865 11.619 1.00 89.94 82 VAL A N 1
ATOM 651 C CA . VAL A 1 82 ? -10.457 -6.585 12.773 1.00 89.94 82 VAL A CA 1
ATOM 652 C C . VAL A 1 82 ? -9.629 -6.208 13.995 1.00 89.94 82 VAL A C 1
ATOM 654 O O . VAL A 1 82 ? -8.404 -6.205 13.926 1.00 89.94 82 VAL A O 1
ATOM 657 N N . TYR A 1 83 ? -10.277 -5.893 15.111 1.00 87.81 83 TYR A N 1
ATOM 658 C CA . TYR A 1 83 ? -9.607 -5.504 16.351 1.00 87.81 83 TYR A CA 1
ATOM 659 C C . TYR A 1 83 ? -10.141 -6.313 17.540 1.00 87.81 83 TYR A C 1
ATOM 661 O O . TYR A 1 83 ? -11.235 -6.877 17.476 1.00 87.81 83 TYR A O 1
ATOM 669 N N . GLY A 1 84 ? -9.343 -6.401 18.606 1.00 83.31 84 GLY A N 1
ATOM 670 C CA . GLY A 1 84 ? -9.685 -7.147 19.820 1.00 83.31 84 GLY A CA 1
ATOM 671 C C . GLY A 1 84 ? -10.935 -6.627 20.541 1.00 83.31 84 GLY A C 1
ATOM 672 O O . GLY A 1 84 ? -11.287 -5.455 20.465 1.00 83.31 84 GLY A O 1
ATOM 673 N N . SER A 1 85 ? -11.596 -7.499 21.301 1.00 77.69 85 SER A N 1
ATOM 674 C CA . SER A 1 85 ? -12.846 -7.190 22.012 1.00 77.69 85 SER A CA 1
ATOM 675 C C . SER A 1 85 ? -12.674 -6.346 23.282 1.00 77.69 85 SER A C 1
ATOM 677 O O . SER A 1 85 ? -13.639 -6.130 24.004 1.00 77.69 85 SER A O 1
ATOM 679 N N . ASN A 1 86 ? -11.465 -5.870 23.588 1.00 74.56 86 ASN A N 1
ATOM 680 C CA . ASN A 1 86 ? -11.160 -5.101 24.799 1.00 74.56 86 ASN A CA 1
ATOM 681 C C . ASN A 1 86 ? -11.465 -3.592 24.685 1.00 74.56 86 ASN A C 1
ATOM 683 O O . ASN A 1 86 ? -11.065 -2.818 25.560 1.00 74.56 86 ASN A O 1
ATOM 687 N N . LEU A 1 87 ? -12.182 -3.194 23.630 1.00 77.62 87 LEU A N 1
ATOM 688 C CA . LEU A 1 87 ? -12.659 -1.838 23.368 1.00 77.62 87 LEU A CA 1
ATOM 689 C C . LEU A 1 87 ? -14.188 -1.792 23.402 1.00 77.62 87 LEU A C 1
ATOM 691 O O . LEU A 1 87 ? -14.855 -2.434 22.590 1.00 77.62 87 LEU A O 1
ATOM 695 N N . HIS A 1 88 ? -14.734 -0.977 24.298 1.00 77.69 88 HIS A N 1
ATOM 696 C CA . HIS A 1 88 ? -16.166 -0.753 24.457 1.00 77.69 88 HIS A CA 1
ATOM 697 C C . HIS A 1 88 ? -16.533 0.580 23.797 1.00 77.69 88 HIS A C 1
ATOM 699 O O . HIS A 1 88 ? -16.767 1.595 24.450 1.00 77.69 88 HIS A O 1
ATOM 705 N N . LEU A 1 89 ? -16.539 0.588 22.463 1.00 81.94 89 LEU A N 1
ATOM 706 C CA . LEU A 1 89 ? -16.891 1.760 21.663 1.00 81.94 89 LEU A CA 1
ATOM 707 C C . LEU A 1 89 ? -18.343 1.667 21.191 1.00 81.94 89 LEU A C 1
ATOM 709 O O . LEU A 1 89 ? -18.792 0.604 20.769 1.00 81.94 89 LEU A O 1
ATOM 713 N N . ASN A 1 90 ? -19.056 2.795 21.203 1.00 84.94 90 ASN A N 1
ATOM 714 C CA . ASN A 1 90 ? -20.318 2.909 20.469 1.00 84.94 90 ASN A CA 1
ATOM 715 C C . ASN A 1 90 ? -20.064 2.946 18.949 1.00 84.94 90 ASN A C 1
ATOM 717 O O . ASN A 1 90 ? -18.922 3.103 18.511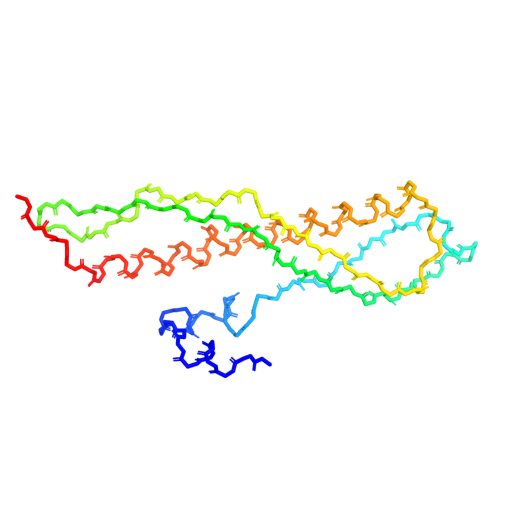 1.00 84.94 90 ASN A O 1
ATOM 721 N N . ASP A 1 91 ? -21.121 2.848 18.143 1.00 88.81 91 ASP A N 1
ATOM 722 C CA . ASP A 1 91 ? -21.004 2.723 16.684 1.00 88.81 91 ASP A CA 1
ATOM 723 C C . ASP A 1 91 ? -20.241 3.878 16.022 1.00 88.81 91 ASP A C 1
ATOM 725 O O . ASP A 1 91 ? -19.355 3.643 15.199 1.00 88.81 91 ASP A O 1
ATOM 729 N N . ALA A 1 92 ? -20.517 5.123 16.421 1.00 87.81 92 ALA A N 1
ATOM 730 C CA . ALA A 1 92 ? -19.840 6.299 15.875 1.00 87.81 92 ALA A CA 1
ATOM 731 C C . ALA A 1 92 ? -18.335 6.295 16.198 1.00 87.81 92 ALA A C 1
ATOM 733 O O . ALA A 1 92 ? -17.496 6.540 15.331 1.00 87.81 92 ALA A O 1
ATOM 734 N N . ARG A 1 93 ? -17.975 5.962 17.442 1.00 84.31 93 ARG A N 1
ATOM 735 C CA . ARG A 1 93 ? -16.576 5.881 17.889 1.00 84.31 93 ARG A CA 1
ATOM 736 C C . ARG A 1 93 ? -15.846 4.714 17.244 1.00 84.31 93 ARG A C 1
ATOM 738 O O . ARG A 1 93 ? -14.686 4.850 16.868 1.00 84.31 93 ARG A O 1
ATOM 745 N N . ARG A 1 94 ? -16.530 3.582 17.083 1.00 87.00 94 ARG A N 1
ATOM 746 C CA . ARG A 1 94 ? -16.022 2.418 16.363 1.00 87.00 94 ARG A CA 1
ATOM 747 C C . ARG A 1 94 ? -15.710 2.771 14.910 1.00 87.00 94 ARG A C 1
ATOM 749 O O . ARG A 1 94 ? -14.631 2.427 14.439 1.00 87.00 94 ARG A O 1
ATOM 756 N N . ALA A 1 95 ? -16.602 3.487 14.227 1.00 89.75 95 ALA A N 1
ATOM 757 C CA . ALA A 1 95 ? -16.367 3.948 12.860 1.00 89.75 95 ALA A CA 1
ATOM 758 C C . ALA A 1 95 ? -15.147 4.883 12.772 1.00 89.75 95 ALA A C 1
ATOM 760 O O . ALA A 1 95 ? -14.266 4.657 11.947 1.00 89.75 95 ALA A O 1
ATOM 761 N N . ALA A 1 96 ? -15.037 5.868 13.670 1.00 87.25 96 ALA A N 1
ATOM 762 C CA . ALA A 1 96 ? -13.887 6.776 13.712 1.00 87.25 96 ALA A CA 1
ATOM 763 C C . ALA A 1 96 ? -12.562 6.056 14.030 1.00 87.25 96 ALA A C 1
ATOM 765 O O . ALA A 1 96 ? -11.515 6.385 13.473 1.00 87.25 96 ALA A O 1
ATOM 766 N N . PHE A 1 97 ? -12.593 5.061 14.919 1.00 86.50 97 PHE A N 1
ATOM 767 C CA . PHE A 1 97 ? -11.431 4.238 15.240 1.00 86.50 97 PHE A CA 1
ATOM 768 C C . PHE A 1 97 ? -10.955 3.430 14.025 1.00 86.50 97 PHE A C 1
ATOM 770 O O . PHE A 1 97 ? -9.771 3.469 13.687 1.00 86.50 97 PHE A O 1
ATOM 777 N N . LEU A 1 98 ? -11.879 2.754 13.337 1.00 89.88 98 LEU A N 1
ATOM 778 C CA . LEU A 1 98 ? -11.578 1.996 12.123 1.00 89.88 98 LEU A CA 1
ATOM 779 C C . LEU A 1 98 ? -11.038 2.899 11.008 1.00 89.88 98 LEU A C 1
ATOM 781 O O . LEU A 1 98 ? -10.029 2.552 10.400 1.00 89.88 98 LEU A O 1
ATOM 785 N N . GLN A 1 99 ? -11.640 4.074 10.800 1.00 90.81 99 GLN A N 1
ATOM 786 C CA . GLN A 1 99 ? -11.183 5.035 9.795 1.00 90.81 99 GLN A CA 1
ATOM 787 C C . GLN A 1 99 ? -9.737 5.481 10.049 1.00 90.81 99 GLN A C 1
ATOM 789 O O . GLN A 1 99 ? -8.916 5.433 9.140 1.00 90.81 99 GLN A O 1
ATOM 794 N N . ASN A 1 100 ? -9.387 5.827 11.293 1.00 89.94 100 ASN A N 1
ATOM 795 C CA . ASN A 1 100 ? -8.017 6.220 11.641 1.00 89.94 100 ASN A CA 1
ATOM 796 C C . ASN A 1 100 ? -6.994 5.100 11.384 1.00 89.94 100 ASN A C 1
ATOM 798 O O . ASN A 1 100 ? -5.884 5.373 10.919 1.00 89.94 100 ASN A O 1
ATOM 802 N N . ILE A 1 101 ? -7.348 3.843 11.687 1.00 90.00 101 ILE A N 1
ATOM 803 C CA . ILE A 1 101 ? -6.495 2.691 11.363 1.00 90.00 101 ILE A CA 1
ATOM 804 C C . ILE A 1 101 ? -6.306 2.595 9.849 1.00 90.00 101 ILE A C 1
ATOM 806 O O . ILE A 1 101 ? -5.174 2.477 9.379 1.00 90.00 101 ILE A O 1
ATOM 810 N N . GLU A 1 102 ? -7.402 2.634 9.091 1.00 92.06 102 GLU A N 1
ATOM 811 C CA . GLU A 1 102 ? -7.368 2.485 7.638 1.00 92.06 102 GLU A CA 1
ATOM 812 C C . GLU A 1 102 ? -6.573 3.605 6.971 1.00 92.06 102 GLU A C 1
ATOM 814 O O . GLU A 1 102 ? -5.739 3.308 6.118 1.00 92.06 102 GLU A O 1
ATOM 819 N N . ASP A 1 103 ? -6.738 4.856 7.399 1.00 92.06 103 ASP A N 1
ATOM 820 C CA . ASP A 1 103 ? -5.984 5.998 6.878 1.00 92.06 103 ASP A CA 1
ATOM 821 C C . ASP A 1 103 ? -4.483 5.830 7.127 1.00 92.06 103 ASP A C 1
ATOM 823 O O . ASP A 1 103 ? -3.663 6.020 6.223 1.00 92.06 103 ASP A O 1
ATOM 827 N N . LYS A 1 104 ? -4.103 5.405 8.340 1.00 90.94 104 LYS A N 1
ATOM 828 C CA . LYS A 1 104 ? -2.693 5.228 8.694 1.00 90.94 104 LYS A CA 1
ATOM 829 C C . LYS A 1 104 ? -2.050 4.075 7.932 1.00 90.94 104 LYS A C 1
ATOM 831 O O . LYS A 1 104 ? -0.948 4.238 7.406 1.00 90.94 104 LYS A O 1
ATOM 836 N N . VAL A 1 105 ? -2.722 2.927 7.860 1.00 92.12 105 VAL A N 1
ATOM 837 C CA . VAL A 1 105 ? -2.229 1.767 7.106 1.00 92.12 105 VAL A CA 1
ATOM 838 C C . VAL A 1 105 ? -2.146 2.101 5.621 1.00 92.12 105 VAL A C 1
ATOM 840 O O . VAL A 1 105 ? -1.129 1.818 4.994 1.00 92.12 105 VAL A O 1
ATOM 843 N N . THR A 1 106 ? -3.156 2.773 5.072 1.00 94.12 106 THR A N 1
ATOM 844 C CA . THR A 1 106 ? -3.176 3.216 3.673 1.00 94.12 106 THR A CA 1
ATOM 845 C C . THR A 1 106 ? -2.003 4.142 3.359 1.00 94.12 106 THR A C 1
ATOM 847 O O . THR A 1 106 ? -1.332 3.946 2.349 1.00 94.12 106 THR A O 1
ATOM 850 N N . ALA A 1 107 ? -1.697 5.102 4.236 1.00 93.31 107 ALA A N 1
ATOM 851 C CA . ALA A 1 107 ? -0.550 5.990 4.058 1.00 93.31 107 ALA A CA 1
ATOM 852 C C . ALA A 1 107 ? 0.782 5.221 4.014 1.00 93.31 107 ALA A C 1
ATOM 854 O O . ALA A 1 107 ? 1.603 5.472 3.135 1.00 93.31 107 ALA A O 1
ATOM 855 N N . VAL A 1 108 ? 0.983 4.255 4.918 1.00 92.44 108 VAL A N 1
ATOM 856 C CA . VAL A 1 108 ? 2.199 3.420 4.929 1.00 92.44 108 VAL A CA 1
ATOM 857 C C . VAL A 1 108 ? 2.285 2.549 3.676 1.00 92.44 108 VAL A C 1
ATOM 859 O O . VAL A 1 108 ? 3.358 2.436 3.083 1.00 92.44 108 VAL A O 1
ATOM 862 N N . LEU A 1 109 ? 1.171 1.949 3.246 1.00 92.88 109 LEU A N 1
ATOM 863 C CA . LEU A 1 109 ? 1.138 1.131 2.035 1.00 92.88 109 LEU A CA 1
ATOM 864 C C . LEU A 1 109 ? 1.452 1.962 0.789 1.00 92.88 109 LEU A C 1
ATOM 866 O O . LEU A 1 109 ? 2.260 1.526 -0.025 1.00 92.88 109 LEU A O 1
ATOM 870 N N . TYR A 1 110 ? 0.880 3.160 0.650 1.00 94.81 110 TYR A N 1
ATOM 871 C CA . TYR A 1 110 ? 1.194 4.031 -0.481 1.00 94.81 110 TYR A CA 1
ATOM 872 C C . TYR A 1 110 ? 2.639 4.528 -0.458 1.00 94.81 110 TYR A C 1
ATOM 874 O O . TYR A 1 110 ? 3.272 4.493 -1.508 1.00 94.81 110 TYR A O 1
ATOM 882 N N . ASP A 1 111 ? 3.186 4.919 0.699 1.00 94.19 111 ASP A N 1
ATOM 883 C CA . ASP A 1 111 ? 4.615 5.258 0.823 1.00 94.19 111 ASP A CA 1
ATOM 884 C C . ASP A 1 111 ? 5.491 4.099 0.336 1.00 94.19 111 ASP A C 1
ATOM 886 O O . ASP A 1 111 ? 6.338 4.260 -0.538 1.00 94.19 111 ASP A O 1
ATOM 890 N N . THR A 1 112 ? 5.215 2.899 0.838 1.00 93.19 112 THR A N 1
ATOM 891 C CA . THR A 1 112 ? 5.976 1.694 0.501 1.00 93.19 112 THR A CA 1
ATOM 892 C C . THR A 1 112 ? 5.865 1.348 -0.989 1.00 93.19 112 THR A C 1
ATOM 894 O O . THR A 1 112 ? 6.855 0.990 -1.628 1.00 93.19 112 THR A O 1
ATOM 897 N N . LEU A 1 113 ? 4.668 1.463 -1.575 1.00 93.25 113 LEU A N 1
ATOM 898 C CA . LEU A 1 113 ? 4.437 1.155 -2.986 1.00 93.25 113 LEU A CA 1
ATOM 899 C C . LEU A 1 113 ? 5.095 2.192 -3.904 1.00 93.25 113 LEU A C 1
ATOM 901 O O . LEU A 1 113 ? 5.844 1.826 -4.810 1.00 93.25 113 LEU A O 1
ATOM 905 N N . TYR A 1 114 ? 4.848 3.479 -3.673 1.00 95.00 114 TYR A N 1
ATOM 906 C CA . TYR A 1 114 ? 5.338 4.540 -4.552 1.00 95.00 114 TYR A CA 1
ATOM 907 C C . TYR A 1 114 ? 6.821 4.860 -4.357 1.00 95.00 114 TYR A C 1
ATOM 909 O O . TYR A 1 114 ? 7.428 5.393 -5.279 1.00 95.00 114 TYR A O 1
ATOM 917 N N . ASN A 1 115 ? 7.430 4.492 -3.227 1.00 93.38 115 ASN A N 1
ATOM 918 C CA . ASN A 1 115 ? 8.866 4.661 -3.017 1.00 93.38 115 ASN A CA 1
ATOM 919 C C . ASN A 1 115 ? 9.616 3.339 -3.213 1.00 93.38 115 ASN A C 1
ATOM 921 O O . ASN A 1 115 ? 10.318 3.145 -4.206 1.00 93.38 115 ASN A O 1
ATOM 925 N N . ASP A 1 116 ? 9.471 2.397 -2.284 1.00 93.50 116 ASP A N 1
ATOM 926 C CA . ASP A 1 116 ? 10.320 1.205 -2.246 1.00 93.50 116 ASP A CA 1
ATOM 927 C C . ASP A 1 116 ? 10.019 0.240 -3.402 1.00 93.50 116 ASP A C 1
ATOM 929 O O . ASP A 1 116 ? 10.942 -0.253 -4.062 1.00 93.50 116 ASP A O 1
ATOM 933 N N . TYR A 1 117 ? 8.734 -0.019 -3.670 1.00 92.50 117 TYR A N 1
ATOM 934 C CA . TYR A 1 117 ? 8.328 -0.930 -4.740 1.00 92.50 117 TYR A CA 1
ATOM 935 C C . TYR A 1 117 ? 8.555 -0.320 -6.124 1.00 92.50 117 TYR A C 1
ATOM 937 O O . TYR A 1 117 ? 9.094 -1.005 -6.991 1.00 92.50 117 TYR A O 1
ATOM 945 N N . MET A 1 118 ? 8.241 0.963 -6.330 1.00 93.38 118 MET A N 1
ATOM 946 C CA . MET A 1 118 ? 8.490 1.640 -7.610 1.00 93.38 118 MET A CA 1
ATOM 947 C C . MET A 1 118 ? 9.980 1.632 -7.986 1.00 93.38 118 MET A C 1
ATOM 949 O O . MET A 1 118 ? 10.320 1.375 -9.140 1.00 93.38 118 MET A O 1
ATOM 953 N N . ASN A 1 119 ? 10.881 1.794 -7.012 1.00 93.12 119 ASN A N 1
ATOM 954 C CA . ASN A 1 119 ? 12.328 1.679 -7.230 1.00 93.12 119 ASN A CA 1
ATOM 955 C C . ASN A 1 119 ? 12.767 0.257 -7.623 1.00 93.12 119 ASN A C 1
ATOM 957 O O . ASN A 1 119 ? 13.684 0.067 -8.426 1.00 93.12 119 ASN A O 1
ATOM 961 N N . VAL A 1 120 ? 12.149 -0.772 -7.039 1.00 93.56 120 VAL A N 1
ATOM 962 C CA . VAL A 1 120 ? 12.396 -2.170 -7.428 1.00 93.56 120 VAL A CA 1
ATOM 963 C C . VAL A 1 120 ? 11.845 -2.451 -8.827 1.00 93.56 120 VAL A C 1
ATOM 965 O O . VAL A 1 120 ? 12.536 -3.075 -9.632 1.00 93.56 120 VAL A O 1
ATOM 968 N N . LEU A 1 121 ? 10.645 -1.956 -9.132 1.00 92.19 121 LEU A N 1
ATOM 969 C CA . LEU A 1 121 ? 10.009 -2.085 -10.438 1.00 92.19 121 LEU A CA 1
ATOM 970 C C . LEU A 1 121 ? 10.837 -1.406 -11.534 1.00 92.19 121 LEU A C 1
ATOM 972 O O . LEU A 1 121 ? 11.050 -2.010 -12.580 1.00 92.19 121 LEU A O 1
ATOM 976 N N . GLY A 1 122 ? 11.367 -0.206 -11.277 1.00 92.38 122 GLY A N 1
ATOM 977 C CA . GLY A 1 122 ? 12.260 0.504 -12.197 1.00 92.38 122 GLY A CA 1
ATOM 978 C C . GLY A 1 122 ? 13.480 -0.332 -12.581 1.00 92.38 122 GLY A C 1
ATOM 979 O O . GLY A 1 122 ? 13.701 -0.589 -13.761 1.00 92.38 122 GLY A O 1
ATOM 980 N N . ARG A 1 123 ? 14.198 -0.867 -11.585 1.00 92.06 123 ARG A N 1
ATOM 981 C CA . ARG A 1 123 ? 15.358 -1.751 -11.813 1.00 92.06 123 ARG A CA 1
ATOM 982 C C . ARG A 1 123 ? 14.995 -3.033 -12.559 1.00 92.06 123 ARG A C 1
ATOM 984 O O . ARG A 1 123 ? 15.771 -3.517 -13.377 1.00 92.06 123 ARG A O 1
ATOM 991 N N . ALA A 1 124 ? 13.825 -3.601 -12.270 1.00 89.69 124 ALA A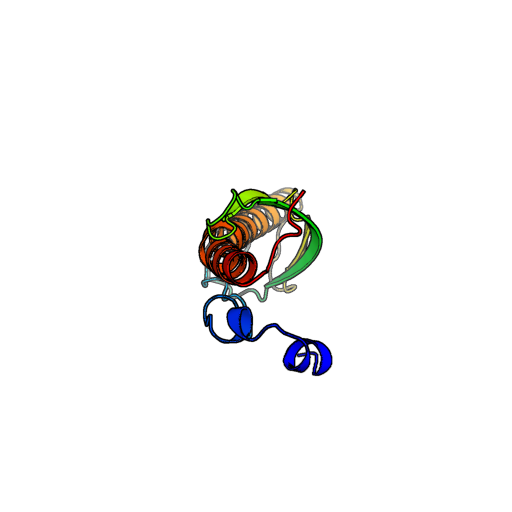 N 1
ATOM 992 C CA . ALA A 1 124 ? 13.348 -4.782 -12.977 1.00 89.69 124 ALA A CA 1
ATOM 993 C C . ALA A 1 124 ? 13.066 -4.467 -14.453 1.00 89.69 124 ALA A C 1
ATOM 995 O O . ALA A 1 124 ? 13.461 -5.238 -15.320 1.00 89.69 124 ALA A O 1
ATOM 996 N N . VAL A 1 125 ? 12.429 -3.328 -14.737 1.00 89.69 125 VAL A N 1
ATOM 997 C CA . VAL A 1 125 ? 12.121 -2.870 -16.098 1.00 89.69 125 VAL A CA 1
ATOM 998 C C . VAL A 1 125 ? 13.393 -2.578 -16.892 1.00 89.69 125 VAL A C 1
ATOM 1000 O O . VAL A 1 125 ? 13.484 -3.011 -18.037 1.00 89.69 125 VAL A O 1
ATOM 1003 N N . GLU A 1 126 ? 14.394 -1.929 -16.294 1.00 88.81 126 GLU A N 1
ATOM 1004 C CA . GLU A 1 126 ? 15.692 -1.664 -16.937 1.00 88.81 126 GLU A CA 1
ATOM 1005 C C . GLU A 1 126 ? 16.393 -2.943 -17.421 1.00 88.81 126 GLU A C 1
ATOM 1007 O O . GLU A 1 126 ? 17.067 -2.928 -18.451 1.00 88.81 126 GLU A O 1
ATOM 1012 N N . ALA A 1 127 ? 16.216 -4.054 -16.701 1.00 83.38 127 ALA A N 1
ATOM 1013 C CA . ALA A 1 127 ? 16.810 -5.346 -17.033 1.00 83.38 127 ALA A CA 1
ATOM 1014 C C . ALA A 1 127 ? 16.065 -6.111 -18.147 1.00 83.38 127 ALA A C 1
ATOM 1016 O O . ALA A 1 127 ? 16.551 -7.146 -18.607 1.00 83.38 127 ALA A O 1
ATOM 1017 N N . VAL A 1 128 ? 14.889 -5.641 -18.579 1.00 80.38 128 VAL A N 1
ATOM 1018 C CA . VAL A 1 128 ? 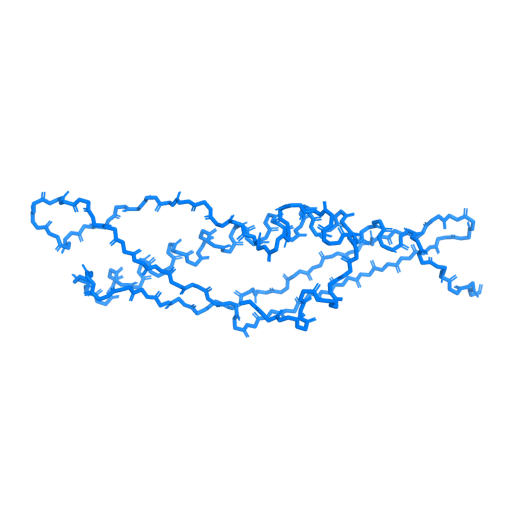14.079 -6.304 -19.610 1.00 80.38 128 VAL A CA 1
ATOM 1019 C C . VAL A 1 128 ? 14.451 -5.784 -20.997 1.00 80.38 128 VAL A C 1
ATOM 1021 O O . VAL A 1 128 ? 14.446 -4.583 -21.262 1.00 80.38 128 VAL A O 1
ATOM 1024 N N . ALA A 1 129 ? 14.712 -6.705 -21.927 1.00 74.62 129 ALA A N 1
ATOM 1025 C CA . ALA A 1 129 ? 14.848 -6.373 -23.339 1.00 74.62 129 ALA A CA 1
ATOM 1026 C C . ALA A 1 129 ? 13.460 -6.125 -23.949 1.00 74.62 129 ALA A C 1
ATOM 1028 O O . ALA A 1 129 ? 12.663 -7.051 -24.095 1.00 74.62 129 ALA A O 1
ATOM 1029 N N . PHE A 1 130 ? 13.167 -4.877 -24.315 1.00 73.50 130 PHE A N 1
ATOM 1030 C CA . PHE A 1 130 ? 11.929 -4.546 -25.018 1.00 73.50 130 PHE A CA 1
ATOM 1031 C C . PHE A 1 130 ? 12.055 -4.912 -26.505 1.00 73.50 130 PHE A C 1
ATOM 1033 O O . PHE A 1 130 ? 13.098 -4.626 -27.108 1.00 73.50 130 PHE A O 1
ATOM 1040 N N . PRO A 1 131 ? 11.020 -5.527 -27.112 1.00 68.50 131 PRO A N 1
ATOM 1041 C CA . PRO A 1 131 ? 11.001 -5.789 -28.544 1.00 68.50 131 PRO A CA 1
ATOM 1042 C C . PRO A 1 131 ? 11.234 -4.490 -29.316 1.00 68.50 131 PRO A C 1
ATOM 1044 O O . PRO A 1 131 ? 10.601 -3.470 -29.037 1.00 68.50 131 PRO A O 1
ATOM 1047 N N . ARG A 1 132 ? 12.159 -4.524 -30.275 1.00 60.53 132 ARG A N 1
ATOM 1048 C CA . ARG A 1 132 ? 12.360 -3.414 -31.207 1.00 60.53 132 ARG A CA 1
ATOM 1049 C C . ARG A 1 132 ? 11.210 -3.467 -32.213 1.00 60.53 132 ARG A C 1
ATOM 1051 O O . ARG A 1 132 ? 11.071 -4.486 -32.887 1.00 60.53 132 ARG A O 1
ATOM 1058 N N . LEU A 1 133 ? 10.374 -2.428 -32.234 1.00 54.62 133 LEU A N 1
ATOM 1059 C CA . LEU A 1 133 ? 9.414 -2.194 -33.318 1.00 54.62 133 LEU A CA 1
ATOM 1060 C C . LEU A 1 133 ? 10.155 -1.720 -34.570 1.00 54.62 133 LEU A C 1
ATOM 1062 O O . LEU A 1 133 ? 11.138 -0.958 -34.401 1.00 54.62 133 LEU A O 1
#

pLDDT: mean 84.13, std 10.5, range [54.62, 95.5]

Foldseek 3Di:
DDPVCVVPDDPLQCPDPCRPPHHDQDDDDDDFPDQDPVRDDDDKDKDKDFPDKDKDWDWDDDVPGFIFIPDIDIDDGDMDMDIDPSGDDDPVSVVVVVVVVCVSVSVSVCCCCVPVVNVSVGVVRRPDDDDDD

Radius of gyration: 20.01 Å; Cα contacts (8 Å, |Δi|>4): 131; chains: 1; bounding box: 41×30×68 Å

Organism: Haemaphysalis longicornis (NCBI:txid44386)